Protein AF-A0A0Q4KWM9-F1 (afdb_monomer_lite)

Structure (mmCIF, N/CA/C/O backbone):
data_AF-A0A0Q4KWM9-F1
#
_entry.id   AF-A0A0Q4KWM9-F1
#
loop_
_atom_site.group_PDB
_atom_site.id
_atom_site.type_symbol
_atom_site.label_atom_id
_atom_site.label_alt_id
_atom_site.label_comp_id
_atom_site.label_asym_id
_atom_site.label_entity_id
_atom_site.label_seq_id
_atom_site.pdbx_PDB_ins_code
_atom_site.Cartn_x
_atom_site.Cartn_y
_atom_site.Cartn_z
_atom_site.occupancy
_atom_site.B_iso_or_equiv
_atom_site.auth_seq_id
_atom_site.auth_comp_id
_atom_site.auth_asym_id
_atom_site.auth_atom_id
_atom_site.pdbx_PDB_model_num
ATOM 1 N N . MET A 1 1 ? -20.331 7.006 27.396 1.00 41.72 1 MET A N 1
ATOM 2 C CA . MET A 1 1 ? -19.796 5.624 27.372 1.00 41.72 1 MET A CA 1
ATOM 3 C C . MET A 1 1 ? -20.878 4.695 26.831 1.00 41.72 1 MET A C 1
ATOM 5 O O . MET A 1 1 ? -21.841 4.431 27.533 1.00 41.72 1 MET A O 1
ATOM 9 N N . ALA A 1 2 ? -20.818 4.315 25.554 1.00 54.69 2 ALA A N 1
ATOM 10 C CA . ALA A 1 2 ? -22.049 4.116 24.776 1.00 54.69 2 ALA A CA 1
ATOM 11 C C . ALA A 1 2 ? -22.728 2.726 24.831 1.00 54.69 2 ALA A C 1
ATOM 13 O O . ALA A 1 2 ? -23.833 2.607 24.318 1.00 54.69 2 ALA A O 1
ATOM 14 N N . ARG A 1 3 ? -22.152 1.676 25.443 1.00 67.44 3 ARG A N 1
ATOM 15 C CA . ARG A 1 3 ? -22.822 0.348 25.537 1.00 67.44 3 ARG A CA 1
ATOM 16 C C . ARG A 1 3 ? -22.619 -0.430 26.851 1.00 67.44 3 ARG A C 1
ATOM 18 O O . ARG A 1 3 ? -23.135 -1.536 26.976 1.00 67.44 3 ARG A O 1
ATOM 25 N N . GLY A 1 4 ? -21.870 0.103 27.822 1.00 79.50 4 GLY A N 1
ATOM 26 C CA . GLY A 1 4 ? -21.611 -0.578 29.106 1.00 79.50 4 GLY A CA 1
ATOM 27 C C . GLY A 1 4 ? -20.799 -1.879 29.000 1.00 79.50 4 GLY A C 1
ATOM 28 O O . GLY A 1 4 ? -20.902 -2.750 29.860 1.00 79.50 4 GLY A O 1
ATOM 29 N N . TRP A 1 5 ? -20.027 -2.062 27.927 1.00 84.00 5 TRP A N 1
ATOM 30 C CA . TRP A 1 5 ? -19.230 -3.273 27.726 1.00 84.00 5 TRP A CA 1
ATOM 31 C C . TRP A 1 5 ? -17.933 -3.232 28.529 1.00 84.00 5 TRP A C 1
ATOM 33 O O . TRP A 1 5 ? -17.265 -2.203 28.588 1.00 84.00 5 TRP A O 1
ATOM 43 N N . SER A 1 6 ? -17.546 -4.376 29.097 1.00 89.19 6 SER A N 1
ATOM 44 C CA . SER A 1 6 ? -16.191 -4.554 29.614 1.00 89.19 6 SER A CA 1
ATOM 45 C C . SER A 1 6 ? -15.198 -4.711 28.458 1.00 89.19 6 SER A C 1
ATOM 47 O O . SER A 1 6 ? -15.543 -5.241 27.399 1.00 89.19 6 SER A O 1
ATOM 49 N N . GLN A 1 7 ? -13.942 -4.314 28.678 1.00 88.31 7 GLN A N 1
ATOM 50 C CA . GLN A 1 7 ? -12.847 -4.507 27.712 1.00 88.31 7 GLN A CA 1
ATOM 51 C C . GLN A 1 7 ? -12.721 -5.973 27.275 1.00 88.31 7 GLN A C 1
ATOM 53 O O . GLN A 1 7 ? -12.497 -6.263 26.108 1.00 88.31 7 GLN A O 1
ATOM 58 N N . GLU A 1 8 ? -12.916 -6.898 28.217 1.00 89.56 8 GLU A N 1
ATOM 59 C CA . GLU A 1 8 ? -12.932 -8.346 27.992 1.00 89.56 8 GLU A CA 1
ATOM 60 C C . GL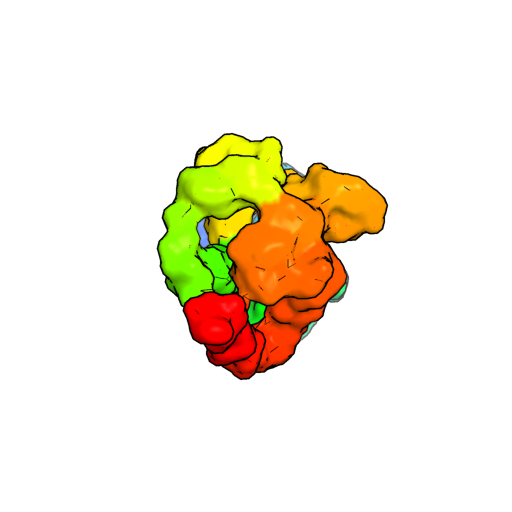U A 1 8 ? -14.024 -8.756 26.991 1.00 89.56 8 GLU A C 1
ATOM 62 O O . GLU A 1 8 ? -13.788 -9.530 26.063 1.00 89.56 8 GLU A O 1
ATOM 67 N N . ARG A 1 9 ? -15.231 -8.201 27.160 1.00 88.25 9 ARG A N 1
ATOM 68 C CA . ARG A 1 9 ? -16.369 -8.471 26.282 1.00 88.25 9 ARG A CA 1
ATOM 69 C C . ARG A 1 9 ? -16.141 -7.886 24.893 1.00 88.25 9 ARG A C 1
ATOM 71 O O . ARG A 1 9 ? -16.397 -8.582 23.917 1.00 88.25 9 ARG A O 1
ATOM 78 N N . LEU A 1 10 ? -15.634 -6.656 24.804 1.00 86.94 10 LEU A N 1
ATOM 79 C CA . LEU A 1 10 ? -15.310 -6.020 23.526 1.00 86.94 10 LEU A CA 1
ATOM 80 C C . LEU A 1 10 ? -14.221 -6.798 22.776 1.00 86.94 10 LEU A C 1
ATOM 82 O O . LEU A 1 10 ? -14.398 -7.100 21.602 1.00 86.94 10 LEU A O 1
ATOM 86 N N . ALA A 1 11 ? -13.149 -7.191 23.467 1.00 86.25 11 ALA A N 1
ATOM 87 C CA . ALA A 1 11 ? -12.026 -7.928 22.894 1.00 86.25 11 ALA A CA 1
ATOM 88 C C . ALA A 1 11 ? -12.461 -9.260 22.268 1.00 86.25 11 ALA A C 1
ATOM 90 O O . ALA A 1 11 ? -12.178 -9.514 21.098 1.00 86.25 11 ALA A O 1
ATOM 91 N N . ARG A 1 12 ? -13.244 -10.069 22.998 1.00 84.19 12 ARG A N 1
ATOM 92 C CA . ARG A 1 12 ? -13.827 -11.305 22.445 1.00 84.19 12 ARG A CA 1
ATOM 93 C C . ARG A 1 12 ? -14.751 -11.017 21.271 1.00 84.19 12 ARG A C 1
ATOM 95 O O . ARG A 1 12 ? -14.723 -11.738 20.278 1.00 84.19 12 ARG A O 1
ATOM 102 N N . TYR A 1 13 ? -15.557 -9.963 21.383 1.00 79.06 13 TYR A N 1
ATOM 103 C CA . TYR A 1 13 ? -16.531 -9.610 20.362 1.00 79.06 13 TYR A CA 1
ATOM 104 C C . TYR A 1 13 ? -15.888 -9.181 19.044 1.00 79.06 13 TYR A C 1
ATOM 106 O O . TYR A 1 13 ? -16.461 -9.475 18.006 1.00 79.06 13 TYR A O 1
ATOM 114 N N . VAL A 1 14 ? -14.700 -8.569 19.052 1.00 78.12 14 VAL A N 1
ATOM 115 C CA . VAL A 1 14 ? -13.935 -8.231 17.831 1.00 78.12 14 VAL A CA 1
ATOM 116 C C . VAL A 1 14 ? -12.741 -9.154 17.571 1.00 78.12 14 VAL A C 1
ATOM 118 O O . VAL A 1 14 ? -11.928 -8.869 16.702 1.00 78.12 14 VAL A O 1
ATOM 121 N N . GLN A 1 15 ? -12.656 -10.277 18.295 1.00 79.44 15 GLN A N 1
ATOM 122 C CA . GLN A 1 15 ? -11.617 -11.306 18.144 1.00 79.44 15 GLN A CA 1
ATOM 123 C C . GLN A 1 15 ? -10.175 -10.780 18.239 1.00 79.44 15 GLN A C 1
ATOM 125 O O . GLN A 1 15 ? -9.292 -11.196 17.492 1.00 79.44 15 GLN A O 1
ATOM 130 N N . VAL A 1 16 ? -9.914 -9.907 19.210 1.00 81.31 16 VAL A N 1
ATOM 131 C CA . VAL A 1 16 ? -8.554 -9.472 19.561 1.00 81.31 16 VAL A CA 1
ATOM 132 C C . VAL A 1 16 ? -8.251 -9.729 21.030 1.00 81.31 16 VAL A C 1
ATOM 134 O O . VAL A 1 16 ? -9.142 -10.000 21.832 1.00 81.31 16 VAL A O 1
ATOM 137 N N . ASP A 1 17 ? -6.976 -9.625 21.398 1.00 87.12 17 ASP A N 1
ATOM 138 C CA . ASP A 1 17 ? -6.556 -9.716 22.792 1.00 87.12 17 ASP A CA 1
ATOM 139 C C . ASP A 1 17 ? -7.052 -8.510 23.613 1.00 87.12 17 ASP A C 1
ATOM 141 O O . ASP A 1 17 ? -7.040 -7.364 23.148 1.00 87.12 17 ASP A O 1
ATOM 145 N N . ARG A 1 18 ? -7.445 -8.737 24.873 1.00 90.88 18 ARG A N 1
ATOM 146 C CA . ARG A 1 18 ? -7.898 -7.665 25.777 1.00 90.88 18 ARG A CA 1
ATOM 147 C C . ARG A 1 18 ? -6.852 -6.559 25.940 1.00 90.88 18 ARG A C 1
ATOM 149 O O . ARG A 1 18 ? -7.210 -5.388 26.065 1.00 90.88 18 ARG A O 1
ATOM 156 N N . ARG A 1 19 ? -5.563 -6.901 25.930 1.00 87.25 19 ARG A N 1
ATOM 157 C CA . ARG A 1 19 ? -4.460 -5.944 26.050 1.00 87.25 19 ARG A CA 1
ATOM 158 C C . ARG A 1 19 ? -4.387 -5.006 24.848 1.00 87.25 19 ARG A C 1
ATOM 160 O O . ARG A 1 19 ? -3.971 -3.863 25.019 1.00 87.25 19 ARG A O 1
ATOM 167 N N . THR A 1 20 ? -4.828 -5.450 23.670 1.00 80.44 20 THR A N 1
ATOM 168 C CA . THR A 1 20 ? -4.968 -4.599 22.480 1.00 80.44 20 THR A CA 1
ATOM 169 C C . THR A 1 20 ? -6.016 -3.516 22.718 1.00 80.44 20 THR A C 1
ATOM 171 O O . THR A 1 20 ? -5.706 -2.342 22.551 1.00 80.44 20 THR A O 1
ATOM 174 N N . ILE A 1 21 ? -7.208 -3.880 23.207 1.00 88.88 21 ILE A N 1
ATOM 175 C CA . ILE A 1 21 ? -8.267 -2.914 23.558 1.00 88.88 21 ILE A CA 1
ATOM 176 C C . ILE A 1 21 ? -7.787 -1.929 24.630 1.00 88.88 21 ILE A C 1
ATOM 178 O O . ILE A 1 21 ? -7.919 -0.721 24.463 1.00 88.88 21 ILE A O 1
ATOM 182 N N . LEU A 1 22 ? -7.154 -2.430 25.695 1.00 89.25 22 LEU A N 1
ATOM 183 C CA . LEU A 1 22 ? -6.644 -1.592 26.782 1.00 89.25 22 LEU A CA 1
ATOM 184 C C . LEU A 1 22 ? -5.609 -0.565 26.291 1.00 89.25 22 LEU A C 1
ATOM 186 O O . LEU A 1 22 ? -5.681 0.606 26.653 1.00 89.25 22 LEU A O 1
ATOM 190 N N . ARG A 1 23 ? -4.660 -0.979 25.444 1.00 83.88 23 ARG A N 1
ATOM 191 C CA . ARG A 1 23 ? -3.643 -0.071 24.894 1.00 83.88 23 ARG A CA 1
ATOM 192 C C . ARG A 1 23 ? -4.235 0.997 23.977 1.00 83.88 23 ARG A C 1
ATOM 194 O O . ARG A 1 23 ? -3.724 2.116 23.981 1.00 83.88 23 ARG A O 1
ATOM 201 N N . LEU A 1 24 ? -5.275 0.648 23.216 1.00 84.88 24 LEU A N 1
ATOM 202 C CA . LEU A 1 24 ? -6.004 1.571 22.342 1.00 84.88 24 LEU A CA 1
ATOM 203 C C . LEU A 1 24 ? -6.754 2.626 23.148 1.00 84.88 24 LEU A C 1
ATOM 205 O O . LEU A 1 24 ? -6.613 3.811 22.870 1.00 84.88 24 LEU A O 1
ATOM 209 N N . GLU A 1 25 ? -7.486 2.213 24.183 1.00 84.69 25 GLU A N 1
ATOM 210 C CA . GLU A 1 25 ? -8.199 3.137 25.076 1.00 84.69 25 GLU A CA 1
ATOM 211 C C . GLU A 1 25 ? -7.239 4.070 25.829 1.00 84.69 25 GLU A C 1
ATOM 213 O O . GLU A 1 25 ? -7.570 5.221 26.093 1.00 84.69 25 GLU A O 1
ATOM 218 N N . GLN A 1 26 ? -6.026 3.598 26.131 1.00 85.62 26 GLN A N 1
ATOM 219 C CA . GLN A 1 26 ? -4.956 4.397 26.738 1.00 85.62 26 GLN A CA 1
ATOM 220 C C . GLN A 1 26 ? -4.191 5.277 25.732 1.00 85.62 26 GLN A C 1
ATOM 222 O O . GLN A 1 26 ? -3.284 6.002 26.133 1.00 85.62 26 GLN A O 1
ATOM 227 N N . GLY A 1 27 ? -4.481 5.185 24.428 1.00 80.75 27 GLY A N 1
ATOM 228 C CA . GLY A 1 27 ? -3.776 5.924 23.371 1.00 80.75 27 GLY A CA 1
ATOM 229 C C . GLY A 1 27 ? -2.330 5.473 23.112 1.00 80.75 27 GLY A C 1
ATOM 230 O O . GLY A 1 27 ? -1.633 6.064 22.293 1.00 80.75 27 GLY A O 1
ATOM 231 N N . SER A 1 28 ? -1.871 4.410 23.776 1.00 77.94 28 SER A N 1
ATOM 232 C CA . SER A 1 28 ? -0.504 3.868 23.658 1.00 77.94 28 SER A CA 1
ATOM 233 C C . SER A 1 28 ? -0.280 3.014 22.404 1.00 77.94 28 SER A C 1
ATOM 235 O O . SER A 1 28 ? 0.834 2.565 22.137 1.00 77.94 28 SER A O 1
ATOM 237 N N . HIS A 1 29 ? -1.341 2.755 21.642 1.00 76.94 29 HIS A N 1
ATOM 238 C CA . HIS A 1 29 ? -1.307 1.975 20.415 1.00 76.94 29 HIS A CA 1
ATOM 239 C C . HIS A 1 29 ? -2.259 2.601 19.399 1.00 76.94 29 HIS A C 1
ATOM 241 O O . HIS A 1 29 ? -3.347 3.041 19.764 1.00 76.94 29 HIS A O 1
ATOM 247 N N . ARG A 1 30 ? -1.868 2.628 18.122 1.00 76.81 30 ARG A N 1
ATOM 248 C CA . ARG A 1 30 ? -2.767 3.024 17.030 1.00 76.81 30 ARG A CA 1
ATOM 249 C C . ARG A 1 30 ? -3.507 1.787 16.512 1.00 76.81 30 ARG A C 1
ATOM 251 O O . ARG A 1 30 ? -2.876 0.738 16.375 1.00 76.81 30 ARG A O 1
ATOM 258 N N . PRO A 1 31 ? -4.824 1.846 16.266 1.00 72.19 31 PRO A N 1
ATOM 259 C CA . PRO A 1 31 ? -5.548 0.699 15.732 1.00 72.19 31 PRO A CA 1
ATOM 260 C C . PRO A 1 31 ? -5.028 0.340 14.338 1.00 72.19 31 PRO A C 1
ATOM 262 O O . PRO A 1 31 ? -4.628 1.208 13.568 1.00 72.19 31 PRO A O 1
ATOM 265 N N . THR A 1 32 ? -5.006 -0.951 14.019 1.00 67.94 32 THR A N 1
ATOM 266 C CA . THR A 1 32 ? -4.756 -1.405 12.647 1.00 67.94 32 THR A CA 1
ATOM 267 C C . THR A 1 32 ? -6.040 -1.282 11.835 1.00 67.94 32 THR A C 1
ATOM 269 O O . THR A 1 32 ? -7.130 -1.326 12.406 1.00 67.94 32 THR A O 1
ATOM 272 N N . SER A 1 33 ? -5.925 -1.196 10.506 1.00 63.34 33 SER A N 1
ATOM 273 C CA . SER A 1 33 ? -7.108 -1.112 9.638 1.00 63.34 33 SER A CA 1
ATOM 274 C C . SER A 1 33 ? -8.070 -2.277 9.878 1.00 63.34 33 SER A C 1
ATOM 276 O O . SER A 1 33 ? -9.251 -2.077 10.135 1.00 63.34 33 SER A O 1
ATOM 278 N N . HIS A 1 34 ? -7.535 -3.501 9.945 1.00 62.75 34 HIS A N 1
ATOM 279 C CA . HIS A 1 34 ? -8.316 -4.706 10.232 1.00 62.75 34 HIS A CA 1
ATOM 280 C C . HIS A 1 34 ? -9.168 -4.594 11.508 1.00 62.75 34 HIS A C 1
ATOM 282 O O . HIS A 1 34 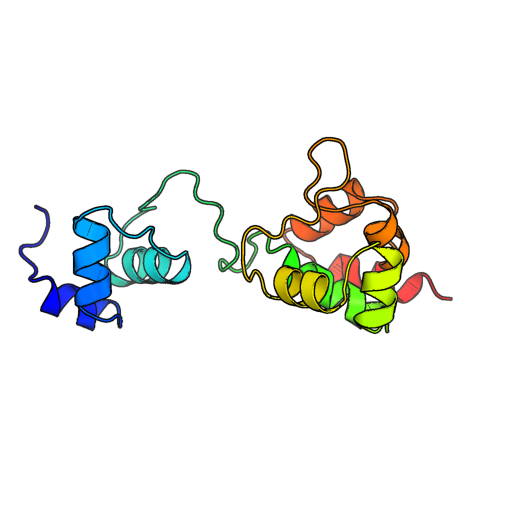? -10.319 -5.021 11.520 1.00 62.75 34 HIS A O 1
ATOM 288 N N . LEU A 1 35 ? -8.626 -3.996 12.573 1.00 70.88 35 LEU A N 1
ATOM 289 C CA . LEU A 1 35 ? -9.364 -3.815 13.819 1.00 70.88 35 LEU A CA 1
ATOM 290 C C . LEU A 1 35 ? -10.454 -2.743 13.700 1.00 70.88 35 LEU A C 1
ATOM 292 O O . LEU A 1 35 ? -11.527 -2.914 14.275 1.00 70.88 35 LEU A O 1
ATOM 296 N N . VAL A 1 36 ? -10.201 -1.658 12.964 1.00 75.50 36 VAL A N 1
ATOM 297 C CA . VAL A 1 36 ? -11.219 -0.629 12.698 1.00 75.50 36 VAL A CA 1
ATOM 298 C C . VAL A 1 36 ? -12.406 -1.243 11.951 1.00 75.50 36 VAL A C 1
ATOM 300 O O . VAL A 1 36 ? -13.530 -1.093 12.418 1.00 75.50 36 VAL A O 1
ATOM 303 N N . HIS A 1 37 ? -12.171 -2.039 10.902 1.00 64.75 37 HIS A N 1
ATOM 304 C CA . HIS A 1 37 ? -13.251 -2.732 10.174 1.00 64.75 37 HIS A CA 1
ATOM 305 C C . HIS A 1 37 ? -14.005 -3.724 11.039 1.00 64.75 37 HIS A C 1
ATOM 307 O O . HIS A 1 37 ? -15.232 -3.729 11.044 1.00 64.75 37 HIS A O 1
ATOM 313 N N . ALA A 1 38 ? -13.287 -4.526 11.829 1.00 65.69 38 ALA A N 1
ATOM 314 C CA . ALA A 1 38 ? -13.922 -5.465 12.746 1.00 65.69 38 ALA A CA 1
ATOM 315 C C . ALA A 1 38 ? -14.830 -4.751 13.764 1.00 65.69 38 ALA A C 1
ATOM 317 O O . ALA A 1 38 ? -15.862 -5.294 14.162 1.00 65.69 38 ALA A O 1
ATOM 318 N N . LEU A 1 39 ? -14.464 -3.537 14.189 1.00 75.56 39 LEU A N 1
ATOM 319 C CA . LEU A 1 39 ? -15.298 -2.704 15.050 1.00 75.56 39 LEU A CA 1
ATOM 320 C C . LEU A 1 39 ? -16.494 -2.120 14.290 1.00 75.56 39 LEU A C 1
ATOM 322 O O . LEU A 1 39 ? -17.608 -2.209 14.798 1.00 75.56 39 LEU A O 1
ATOM 326 N N . GLU A 1 40 ? -16.292 -1.552 13.102 1.00 75.31 40 GLU A N 1
ATOM 327 C CA . GLU A 1 40 ? -17.362 -0.968 12.280 1.00 75.31 40 GLU A CA 1
ATOM 328 C C . GLU A 1 40 ? -18.432 -1.999 11.916 1.00 75.31 40 GLU A C 1
ATOM 330 O O . GLU A 1 40 ? -19.611 -1.794 12.210 1.00 75.31 40 GLU A O 1
ATOM 335 N N . GLU A 1 41 ? -18.013 -3.144 11.376 1.00 65.69 41 GLU A N 1
ATOM 336 C CA . GLU A 1 41 ? -18.892 -4.234 10.960 1.00 65.69 41 GLU A CA 1
ATOM 337 C C . GLU A 1 41 ? -19.678 -4.792 12.148 1.00 65.69 41 GLU A C 1
ATOM 339 O O . GLU A 1 41 ? -20.910 -4.816 12.148 1.00 65.69 41 GLU A O 1
ATOM 344 N N . ARG A 1 42 ? -18.977 -5.220 13.203 1.00 75.50 42 ARG A N 1
ATOM 345 C CA . ARG A 1 42 ? -19.628 -5.953 14.294 1.00 75.50 42 ARG A CA 1
ATOM 346 C C . ARG A 1 42 ? -20.442 -5.043 15.199 1.00 75.50 42 ARG A C 1
ATOM 348 O O . ARG A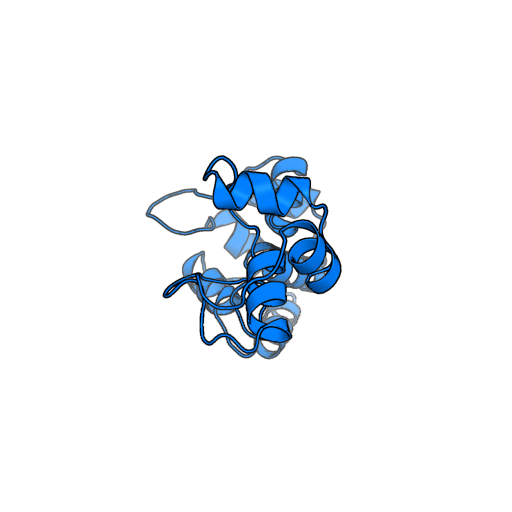 1 42 ? -21.420 -5.484 15.795 1.00 75.50 42 ARG A O 1
ATOM 355 N N . LEU A 1 43 ? -20.061 -3.775 15.341 1.00 77.69 43 LEU A N 1
ATOM 356 C CA . LEU A 1 43 ? -20.816 -2.831 16.165 1.00 77.69 43 LEU A CA 1
ATOM 357 C C . LEU A 1 43 ? -21.880 -2.065 15.373 1.00 77.69 43 LEU A C 1
ATOM 359 O O . LEU A 1 43 ? -22.647 -1.333 16.011 1.00 77.69 43 LEU A O 1
ATOM 363 N N . ALA A 1 44 ? -21.961 -2.285 14.055 1.00 72.31 44 ALA A N 1
ATOM 364 C CA . ALA A 1 44 ? -22.786 -1.532 13.115 1.00 72.31 44 ALA A CA 1
ATOM 365 C C . ALA A 1 44 ? -22.536 -0.019 13.238 1.00 72.31 44 ALA A C 1
ATOM 367 O O . ALA A 1 44 ? -23.467 0.779 13.364 1.00 72.31 44 ALA A O 1
ATOM 368 N N . LEU A 1 45 ? -21.259 0.366 13.289 1.00 72.81 45 LEU A N 1
ATOM 369 C CA . LEU A 1 45 ? -20.843 1.763 13.357 1.00 72.81 45 LEU A CA 1
ATOM 370 C C . LEU A 1 45 ? -20.590 2.286 11.949 1.00 72.81 45 LEU A C 1
ATOM 372 O O . LEU A 1 45 ? -19.987 1.611 11.119 1.00 72.81 45 LEU A O 1
ATOM 376 N N . VAL A 1 46 ? -21.028 3.515 11.700 1.00 62.12 46 VAL A N 1
ATOM 377 C CA . VAL A 1 46 ? -20.743 4.219 10.452 1.00 62.12 46 VAL A CA 1
ATOM 378 C C . VAL A 1 46 ? -19.430 4.969 10.643 1.00 62.12 46 VAL A C 1
ATOM 380 O O . VAL A 1 46 ? -19.398 5.940 11.392 1.00 62.12 46 VAL A O 1
ATOM 383 N N . GLN A 1 47 ? -18.373 4.494 9.980 1.00 65.31 47 GLN A N 1
ATOM 384 C CA . GLN A 1 47 ? -17.093 5.184 9.805 1.00 65.31 47 GLN A CA 1
ATOM 385 C C . GLN A 1 47 ? -16.483 5.735 11.109 1.00 65.31 47 GLN A C 1
ATOM 387 O O . GLN A 1 47 ? -16.572 6.922 11.424 1.00 65.31 47 GLN A O 1
ATOM 392 N N . LEU A 1 48 ? -15.814 4.861 11.861 1.00 71.50 48 LEU A N 1
ATOM 393 C CA . LEU A 1 48 ? -15.155 5.177 13.130 1.00 71.50 48 LEU A CA 1
ATOM 394 C C . LEU A 1 48 ? -14.060 6.234 12.981 1.00 71.50 48 LEU A C 1
ATOM 396 O O . LEU A 1 48 ? -13.830 7.007 13.912 1.00 71.50 48 LEU A O 1
ATOM 400 N N . VAL A 1 49 ? -13.387 6.270 11.829 1.00 67.25 49 VAL A N 1
ATOM 401 C CA . VAL A 1 49 ? -12.374 7.286 11.543 1.00 67.25 49 VAL A CA 1
ATOM 402 C C . VAL A 1 49 ? -12.628 7.935 10.18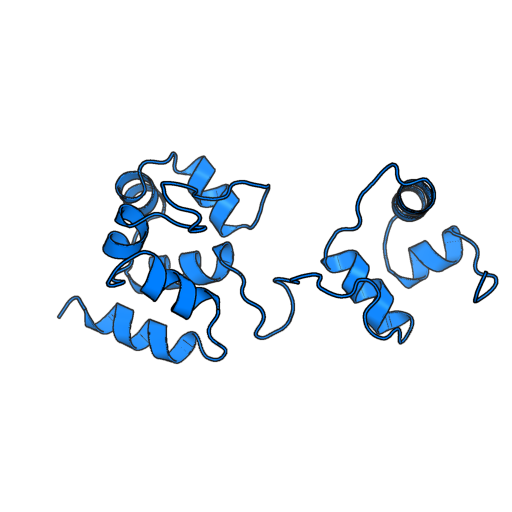1 1.00 67.25 49 VAL A C 1
ATOM 404 O O . VAL A 1 49 ? -12.247 7.385 9.142 1.00 67.25 49 VAL A O 1
ATOM 407 N N . PRO A 1 50 ? -13.262 9.121 10.163 1.00 56.50 50 PRO A N 1
ATOM 408 C CA . PRO A 1 50 ? -13.464 9.890 8.943 1.00 56.50 50 PRO A CA 1
ATOM 409 C C . PRO A 1 50 ? -12.128 10.180 8.244 1.00 56.50 50 PRO A C 1
ATOM 411 O O . PRO A 1 50 ? -11.196 10.694 8.859 1.00 56.50 50 PRO A O 1
ATOM 414 N N . GLY A 1 51 ? -12.029 9.837 6.957 1.00 54.91 51 GLY A N 1
ATOM 415 C CA . GLY A 1 51 ? -10.823 10.059 6.148 1.00 54.91 51 GLY A CA 1
ATOM 416 C C . GLY A 1 51 ? -9.742 8.971 6.241 1.00 54.91 51 GLY A C 1
ATOM 417 O O . GLY A 1 51 ? -8.699 9.114 5.602 1.00 54.91 51 GLY A O 1
ATOM 418 N N . TRP A 1 52 ? -9.970 7.875 6.976 1.00 55.53 52 TRP A N 1
ATOM 419 C CA . TRP A 1 52 ? -9.061 6.722 6.964 1.00 55.53 52 TRP A CA 1
ATOM 420 C C . TRP A 1 52 ? -9.102 6.027 5.594 1.00 55.53 52 TRP A C 1
ATOM 422 O O . TRP A 1 52 ? -10.131 5.489 5.186 1.00 55.53 52 TRP A O 1
ATOM 432 N N . ARG A 1 53 ? -7.974 6.027 4.871 1.00 49.75 53 ARG A N 1
ATOM 433 C CA . ARG A 1 53 ? -7.794 5.241 3.640 1.00 49.75 53 ARG A CA 1
ATOM 434 C C . ARG A 1 53 ? -7.497 3.797 4.030 1.00 49.75 53 ARG A C 1
ATOM 436 O O . ARG A 1 53 ? -6.381 3.481 4.426 1.00 49.75 53 ARG A O 1
ATOM 443 N N . ASP A 1 54 ? -8.509 2.942 4.004 1.00 42.81 54 ASP A N 1
ATOM 444 C CA . ASP A 1 54 ? -8.335 1.518 4.271 1.00 42.81 54 ASP A CA 1
ATOM 445 C C . ASP A 1 54 ? -7.929 0.765 2.997 1.00 42.81 54 ASP A C 1
ATOM 447 O O . ASP A 1 54 ? -8.729 0.772 2.076 1.00 42.81 54 ASP A O 1
ATOM 451 N N . PRO A 1 55 ? -6.781 0.070 2.930 1.00 46.06 55 PRO A N 1
ATOM 452 C CA . PRO A 1 55 ? -6.426 -0.781 1.790 1.00 46.06 55 PRO A CA 1
ATOM 453 C C . PRO A 1 55 ? -7.229 -2.099 1.697 1.00 46.06 55 PRO A C 1
ATOM 455 O O . PRO A 1 55 ? -7.133 -2.785 0.681 1.00 46.06 55 PRO A O 1
ATOM 458 N N . ALA A 1 56 ? -8.002 -2.480 2.725 1.00 38.69 56 ALA A N 1
ATOM 459 C CA . ALA A 1 56 ? -8.695 -3.771 2.816 1.00 38.69 56 ALA A CA 1
ATOM 460 C C . ALA A 1 56 ? -10.144 -3.790 2.280 1.00 38.69 56 ALA A C 1
ATOM 462 O O . ALA A 1 56 ? -10.692 -4.877 2.077 1.00 38.69 56 ALA A O 1
ATOM 463 N N . LEU A 1 57 ? -10.765 -2.641 1.994 1.00 41.88 57 LEU A N 1
ATOM 464 C CA . LEU A 1 57 ? -12.040 -2.589 1.275 1.00 41.88 57 LEU A CA 1
ATOM 465 C C . LEU A 1 57 ? -11.874 -3.194 -0.135 1.00 41.88 57 LEU A C 1
ATOM 467 O O . LEU A 1 57 ? -10.944 -2.826 -0.860 1.00 41.88 57 LEU A O 1
ATOM 471 N N . PRO A 1 58 ? -12.788 -4.067 -0.599 1.00 37.34 58 PRO A N 1
ATOM 472 C CA . PRO A 1 58 ? -12.866 -4.437 -2.007 1.00 37.34 58 PRO A CA 1
ATOM 473 C C . PRO A 1 58 ? -13.050 -3.169 -2.852 1.00 37.34 58 PRO A C 1
ATOM 475 O O . PRO A 1 58 ? -14.105 -2.542 -2.827 1.00 37.34 58 PRO A O 1
ATOM 478 N N . GLY A 1 59 ? -12.002 -2.767 -3.572 1.00 42.34 59 GLY A N 1
ATOM 479 C CA . GLY A 1 59 ? -11.988 -1.535 -4.366 1.00 42.34 59 GLY A CA 1
ATOM 480 C C . GLY A 1 59 ? -11.225 -0.369 -3.740 1.00 42.34 59 GLY A C 1
ATOM 481 O O . GLY A 1 59 ? -11.008 0.625 -4.429 1.00 42.34 59 GLY A O 1
ATOM 482 N N . ALA A 1 60 ? -10.732 -0.488 -2.505 1.00 45.66 60 ALA A N 1
ATOM 483 C CA . ALA A 1 60 ? -9.798 0.499 -2.000 1.00 45.66 60 ALA A CA 1
ATOM 484 C C . ALA A 1 60 ? -8.427 0.409 -2.687 1.00 45.66 60 ALA A C 1
ATOM 486 O O . ALA A 1 60 ? -8.009 -0.665 -3.151 1.00 45.66 60 ALA A O 1
ATOM 487 N N . PRO A 1 61 ? -7.704 1.535 -2.772 1.00 54.56 61 PRO A N 1
ATOM 488 C CA . PRO A 1 61 ? -6.356 1.540 -3.301 1.00 54.56 61 PRO A CA 1
ATOM 489 C C . PRO A 1 61 ? -5.380 0.855 -2.342 1.00 54.56 61 PRO A C 1
ATOM 491 O O . PRO A 1 61 ? -5.033 1.408 -1.302 1.00 54.56 61 PRO A O 1
ATOM 494 N N . SER A 1 62 ? -4.910 -0.337 -2.704 1.00 68.06 62 SER A N 1
ATOM 495 C CA . SER A 1 62 ? -3.809 -1.022 -2.019 1.00 68.06 62 SER A CA 1
ATOM 496 C C . SER A 1 62 ? -2.600 -1.030 -2.955 1.00 68.06 62 SER A C 1
ATOM 498 O O . SER A 1 62 ? -2.573 -1.791 -3.927 1.00 68.06 62 SER A O 1
ATOM 500 N N . PHE A 1 63 ? -1.615 -0.166 -2.717 1.00 76.50 63 PHE A N 1
ATOM 501 C CA . PHE A 1 63 ? -0.459 -0.024 -3.609 1.00 76.50 63 PHE A CA 1
ATOM 502 C C . PHE A 1 63 ? 0.366 -1.313 -3.660 1.00 76.50 63 PHE A C 1
ATOM 504 O O . PHE A 1 63 ? 0.562 -1.886 -4.731 1.00 76.50 63 PHE A O 1
ATOM 511 N N . GLY A 1 64 ? 0.781 -1.833 -2.503 1.00 81.88 64 GLY A N 1
ATOM 512 C CA . GLY A 1 64 ? 1.651 -3.007 -2.424 1.00 81.88 64 GLY A CA 1
ATOM 513 C C . GLY A 1 64 ? 1.089 -4.242 -3.148 1.00 81.88 64 GLY A C 1
ATOM 514 O O . GLY A 1 64 ? 1.724 -4.746 -4.082 1.00 81.88 64 GLY A O 1
ATOM 515 N N . PRO A 1 65 ? -0.119 -4.718 -2.792 1.00 80.06 65 PRO A N 1
ATOM 516 C CA . PRO A 1 65 ? -0.708 -5.906 -3.401 1.00 80.06 65 PRO A CA 1
ATOM 517 C C . PRO A 1 65 ? -1.010 -5.732 -4.894 1.00 80.06 65 PRO A C 1
ATOM 519 O O . PRO A 1 65 ? -0.806 -6.666 -5.673 1.00 80.06 65 PRO A O 1
ATOM 522 N N . ARG A 1 66 ? -1.452 -4.542 -5.327 1.00 82.00 66 ARG A N 1
ATOM 523 C CA . ARG A 1 66 ? -1.738 -4.275 -6.747 1.00 82.00 66 ARG A CA 1
ATOM 524 C C . ARG A 1 66 ? -0.464 -4.250 -7.580 1.00 82.00 66 ARG A C 1
ATOM 526 O O . ARG A 1 66 ? -0.447 -4.822 -8.671 1.00 82.00 66 ARG A O 1
ATOM 533 N N . LEU A 1 67 ? 0.607 -3.651 -7.071 1.00 85.19 67 LEU A N 1
ATOM 534 C CA . LEU A 1 67 ? 1.896 -3.600 -7.762 1.00 85.19 67 LEU A CA 1
ATOM 535 C C . LEU A 1 67 ? 2.555 -4.977 -7.830 1.00 85.19 67 LEU A C 1
ATOM 537 O O . LEU A 1 67 ? 3.118 -5.335 -8.863 1.00 85.19 67 LEU A O 1
ATOM 541 N N . ARG A 1 68 ? 2.360 -5.816 -6.807 1.00 85.38 68 ARG A N 1
ATOM 542 C CA . ARG A 1 68 ? 2.726 -7.234 -6.879 1.00 85.38 68 ARG A CA 1
ATOM 543 C C . ARG A 1 68 ? 1.995 -7.965 -8.007 1.00 85.38 68 ARG A C 1
ATOM 545 O O . ARG A 1 68 ? 2.614 -8.757 -8.715 1.00 85.38 68 ARG A O 1
ATOM 552 N N . LEU A 1 69 ? 0.693 -7.725 -8.188 1.00 80.00 69 LEU A N 1
ATOM 553 C CA . LEU A 1 69 ? -0.071 -8.324 -9.290 1.00 80.00 69 LEU A CA 1
ATOM 554 C C . LEU A 1 69 ? 0.435 -7.854 -10.657 1.00 80.00 69 LEU A C 1
ATOM 556 O O . LEU A 1 69 ? 0.616 -8.687 -11.541 1.00 80.00 69 LEU A O 1
ATOM 560 N N . ALA A 1 70 ? 0.715 -6.557 -10.812 1.00 84.75 70 ALA A N 1
ATOM 561 C CA . ALA A 1 70 ? 1.302 -6.006 -12.034 1.00 84.75 70 ALA A CA 1
ATOM 562 C C . ALA A 1 70 ? 2.667 -6.649 -12.337 1.00 84.75 70 ALA A C 1
ATOM 564 O O . ALA A 1 70 ? 2.893 -7.132 -13.446 1.00 84.75 70 ALA A O 1
ATOM 565 N N . ARG A 1 71 ? 3.538 -6.779 -11.328 1.00 89.50 71 ARG A N 1
ATOM 566 C CA . ARG A 1 71 ? 4.838 -7.454 -11.454 1.00 89.50 71 ARG A CA 1
ATOM 567 C C . ARG A 1 71 ? 4.709 -8.898 -11.925 1.00 89.50 71 ARG A C 1
ATOM 569 O O . ARG A 1 71 ? 5.426 -9.320 -12.829 1.00 89.50 71 ARG A O 1
ATOM 576 N N . LEU A 1 72 ? 3.798 -9.658 -11.320 1.00 83.56 72 LEU A N 1
ATOM 577 C CA . LEU A 1 72 ? 3.551 -11.046 -11.706 1.00 83.56 72 LEU A CA 1
ATOM 578 C C . LEU A 1 72 ? 2.952 -11.148 -13.115 1.00 83.56 72 LEU A C 1
ATOM 580 O O . LEU A 1 72 ? 3.330 -12.045 -13.862 1.00 83.56 72 LEU A O 1
ATOM 584 N N . ALA A 1 73 ? 2.075 -10.220 -13.506 1.00 80.19 73 ALA A N 1
ATOM 585 C CA . ALA A 1 73 ? 1.527 -10.154 -14.860 1.00 80.19 73 ALA A CA 1
ATOM 586 C C . ALA A 1 73 ? 2.601 -9.848 -15.920 1.00 80.19 73 ALA A C 1
ATOM 588 O O . ALA A 1 73 ? 2.492 -10.337 -17.041 1.00 80.19 73 ALA A O 1
ATOM 589 N N . ARG A 1 74 ? 3.657 -9.112 -15.549 1.00 82.12 74 ARG A N 1
ATOM 590 C CA . ARG A 1 74 ? 4.857 -8.868 -16.369 1.00 82.12 74 ARG A CA 1
ATOM 591 C C . ARG A 1 74 ? 5.883 -10.009 -16.326 1.00 82.12 74 ARG A C 1
ATOM 593 O O . ARG A 1 74 ? 6.944 -9.891 -16.922 1.00 82.12 74 ARG A O 1
ATOM 600 N N . GLY A 1 75 ? 5.621 -11.090 -15.587 1.00 83.75 75 GLY A N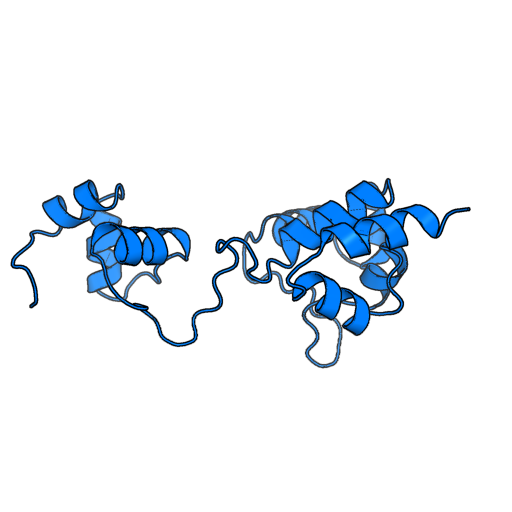 1
ATOM 601 C CA . GLY A 1 75 ? 6.574 -12.194 -15.428 1.00 83.75 75 GLY A CA 1
ATOM 602 C C . GLY A 1 75 ? 7.857 -11.817 -14.675 1.00 83.75 75 GLY A C 1
ATOM 603 O O . GLY A 1 75 ? 8.839 -12.555 -14.721 1.00 83.75 75 GLY A O 1
ATOM 604 N N . LEU A 1 76 ? 7.871 -10.683 -13.967 1.00 86.38 76 LEU A N 1
ATOM 605 C CA . LEU A 1 76 ? 9.067 -10.178 -13.305 1.00 86.38 76 LEU A CA 1
ATOM 606 C C . LEU A 1 76 ? 9.292 -10.832 -11.940 1.00 86.38 76 LEU A C 1
ATOM 608 O O . LEU A 1 76 ? 8.399 -10.935 -11.086 1.00 86.38 76 LEU A O 1
ATOM 612 N N . THR A 1 77 ? 10.545 -11.206 -11.686 1.00 91.19 77 THR A N 1
ATOM 613 C CA . THR A 1 77 ? 10.971 -11.622 -10.349 1.00 91.19 77 THR A CA 1
ATOM 614 C C . THR A 1 77 ? 11.026 -10.415 -9.414 1.00 91.19 77 THR A C 1
ATOM 616 O O . THR A 1 77 ? 11.223 -9.276 -9.839 1.00 91.19 77 THR A O 1
ATOM 619 N N . GLN A 1 78 ? 10.878 -10.658 -8.111 1.00 88.44 78 GLN A N 1
ATOM 620 C CA . GLN A 1 78 ? 11.009 -9.598 -7.109 1.00 88.44 78 GLN A CA 1
ATOM 621 C C . GLN A 1 78 ? 12.405 -8.955 -7.141 1.00 88.44 78 GLN A C 1
ATOM 623 O O . GLN A 1 78 ? 12.525 -7.754 -6.946 1.00 88.44 78 GLN A O 1
ATOM 628 N N . VAL A 1 79 ? 13.453 -9.733 -7.430 1.00 91.44 79 VAL A N 1
ATOM 629 C CA . VAL A 1 79 ? 14.831 -9.226 -7.516 1.00 91.44 79 VAL A CA 1
ATOM 630 C C . VAL A 1 79 ? 15.001 -8.277 -8.703 1.00 91.44 79 VAL A C 1
ATOM 632 O O . VAL A 1 79 ? 15.526 -7.182 -8.524 1.00 91.44 79 VAL A O 1
ATOM 635 N N . ALA A 1 80 ? 14.518 -8.659 -9.889 1.00 88.75 80 ALA A N 1
ATOM 636 C CA . ALA A 1 80 ? 14.600 -7.817 -11.084 1.00 88.75 80 ALA A CA 1
ATOM 637 C C . ALA A 1 80 ? 13.817 -6.506 -10.913 1.00 88.75 80 ALA A C 1
ATOM 639 O O . ALA A 1 80 ? 14.321 -5.430 -11.228 1.00 88.75 80 ALA A O 1
ATOM 640 N N . ALA A 1 81 ? 12.614 -6.589 -10.340 1.00 88.38 81 ALA A N 1
ATOM 641 C CA . ALA A 1 81 ? 11.802 -5.417 -10.042 1.00 88.38 81 ALA A CA 1
ATOM 642 C C . ALA A 1 81 ? 12.450 -4.499 -8.992 1.00 88.38 81 ALA A C 1
ATOM 644 O O . ALA A 1 81 ? 12.450 -3.284 -9.163 1.00 88.38 81 ALA A O 1
ATOM 645 N N . ALA A 1 82 ? 13.041 -5.063 -7.935 1.00 88.81 82 ALA A N 1
ATOM 646 C CA . ALA A 1 82 ? 13.720 -4.284 -6.900 1.00 88.81 82 ALA A CA 1
ATOM 647 C C . ALA A 1 82 ? 14.941 -3.540 -7.455 1.00 88.81 82 ALA A C 1
ATOM 649 O O . ALA A 1 82 ? 15.130 -2.366 -7.150 1.00 88.81 82 ALA A O 1
ATOM 650 N N . HIS A 1 83 ? 15.716 -4.201 -8.321 1.00 89.44 83 HIS A N 1
ATOM 651 C CA . HIS A 1 83 ? 16.841 -3.585 -9.016 1.00 89.44 83 HIS A CA 1
ATOM 652 C C . HIS A 1 83 ? 16.395 -2.397 -9.879 1.00 89.44 83 HIS A C 1
ATOM 654 O O . HIS A 1 83 ? 16.976 -1.322 -9.778 1.00 89.44 83 HIS A O 1
ATOM 660 N N . ALA A 1 84 ? 15.340 -2.561 -10.684 1.00 86.94 84 ALA A N 1
ATOM 661 C CA . ALA A 1 84 ? 14.809 -1.473 -11.509 1.00 86.94 84 ALA A CA 1
ATOM 662 C C . ALA A 1 84 ? 14.249 -0.309 -10.675 1.00 86.94 84 ALA A C 1
ATOM 664 O O . ALA A 1 84 ? 14.353 0.850 -11.061 1.00 86.94 84 ALA A O 1
ATOM 665 N N . ALA A 1 85 ? 13.706 -0.624 -9.502 1.00 83.94 85 ALA A N 1
ATOM 666 C CA . ALA A 1 85 ? 13.191 0.352 -8.557 1.00 83.94 85 ALA A CA 1
ATOM 667 C C . ALA A 1 85 ? 14.275 0.990 -7.664 1.00 83.94 85 ALA A C 1
ATOM 669 O O . ALA A 1 85 ? 13.939 1.821 -6.820 1.00 83.94 85 ALA A O 1
ATOM 670 N N . GLY A 1 86 ? 15.549 0.596 -7.801 1.00 85.75 86 GLY A N 1
ATOM 671 C CA . GLY A 1 86 ? 16.663 1.134 -7.014 1.00 85.75 86 GLY A CA 1
ATOM 672 C C . GLY A 1 86 ? 16.635 0.769 -5.523 1.00 85.75 86 GLY A C 1
ATOM 673 O O . GLY A 1 86 ? 17.224 1.476 -4.710 1.00 85.75 86 GLY A O 1
ATOM 674 N N . VAL A 1 87 ? 15.951 -0.315 -5.136 1.00 84.12 87 VAL A N 1
ATOM 675 C CA . VAL A 1 87 ? 15.804 -0.741 -3.731 1.00 84.12 87 VAL A CA 1
ATOM 676 C C . VAL A 1 87 ? 16.248 -2.184 -3.508 1.00 84.12 87 VAL A C 1
ATOM 678 O O . VAL A 1 87 ? 16.427 -2.969 -4.436 1.00 84.12 87 VAL A O 1
ATOM 681 N N . SER A 1 88 ? 16.395 -2.576 -2.240 1.00 88.25 88 SER A N 1
ATOM 682 C CA . SER A 1 88 ? 16.658 -3.977 -1.905 1.00 88.25 88 SER A CA 1
ATOM 683 C C . SER A 1 88 ? 15.421 -4.865 -2.156 1.00 88.25 88 SER A C 1
ATOM 685 O O . SER A 1 88 ? 14.289 -4.411 -1.946 1.00 88.25 88 SER A O 1
ATOM 687 N N . PRO A 1 89 ? 15.588 -6.160 -2.498 1.00 88.94 89 PRO A N 1
ATOM 688 C CA . PRO A 1 89 ? 14.465 -7.097 -2.608 1.00 88.94 89 PRO A CA 1
ATOM 689 C C . PRO A 1 89 ? 13.635 -7.206 -1.322 1.00 88.94 89 PRO A C 1
ATOM 691 O O . PRO A 1 89 ? 12.418 -7.368 -1.379 1.00 88.94 89 PRO A O 1
ATOM 694 N N . ALA A 1 90 ? 14.271 -7.070 -0.153 1.00 85.62 90 ALA A N 1
ATOM 695 C CA . ALA A 1 90 ? 13.587 -7.074 1.137 1.00 85.62 90 ALA A CA 1
ATOM 696 C C . ALA A 1 90 ? 12.704 -5.830 1.328 1.00 85.62 90 ALA A C 1
ATOM 698 O O . ALA A 1 90 ? 11.590 -5.947 1.841 1.00 85.62 90 ALA A O 1
ATOM 699 N N . THR A 1 91 ? 13.175 -4.661 0.884 1.00 83.75 91 THR A N 1
ATOM 700 C CA . THR A 1 91 ? 12.405 -3.408 0.870 1.00 83.75 91 THR A CA 1
ATOM 701 C C . THR A 1 91 ? 11.176 -3.556 -0.019 1.00 83.75 91 THR A C 1
ATOM 703 O O . THR A 1 91 ? 10.062 -3.317 0.444 1.00 83.75 91 THR A O 1
ATOM 706 N N . LEU A 1 92 ? 11.357 -4.046 -1.252 1.00 86.38 92 LEU A N 1
ATOM 707 C CA . LEU A 1 92 ? 10.243 -4.278 -2.171 1.00 86.38 92 LEU A CA 1
ATOM 708 C C . LEU A 1 92 ? 9.248 -5.303 -1.605 1.00 86.38 92 LEU A C 1
ATOM 710 O O . LEU A 1 92 ? 8.043 -5.090 -1.656 1.00 86.38 92 LEU A O 1
ATOM 714 N N . SER A 1 93 ? 9.734 -6.389 -1.001 1.00 84.38 93 SER A N 1
ATOM 715 C CA . SER A 1 93 ? 8.887 -7.414 -0.378 1.00 84.38 93 SER A CA 1
ATOM 716 C C . SER A 1 93 ? 8.036 -6.874 0.770 1.00 84.38 93 SER A C 1
ATOM 718 O O . SER A 1 93 ? 6.867 -7.235 0.903 1.00 84.38 93 SER A O 1
ATOM 720 N N . ARG A 1 94 ? 8.602 -5.991 1.601 1.00 80.94 94 ARG A N 1
ATOM 721 C CA . ARG A 1 94 ? 7.862 -5.316 2.675 1.00 80.94 94 ARG A CA 1
ATOM 722 C C . ARG A 1 94 ? 6.805 -4.375 2.113 1.00 80.94 94 ARG A C 1
ATOM 724 O O . ARG A 1 94 ? 5.662 -4.448 2.555 1.00 80.94 94 ARG A O 1
ATOM 731 N N . PHE A 1 95 ? 7.162 -3.581 1.107 1.00 81.75 95 PHE A N 1
ATOM 732 C CA . PHE A 1 95 ? 6.237 -2.684 0.419 1.00 81.75 95 PHE A CA 1
ATOM 733 C C . PHE A 1 95 ? 5.065 -3.438 -0.228 1.00 81.75 95 PHE A C 1
ATOM 735 O O . PHE A 1 95 ? 3.909 -3.132 0.049 1.00 81.75 95 PHE A O 1
ATOM 742 N N . GLU A 1 96 ? 5.335 -4.500 -0.995 1.00 83.38 96 GLU A N 1
ATOM 743 C CA . GLU A 1 96 ? 4.306 -5.339 -1.636 1.00 83.38 96 GLU A CA 1
ATOM 744 C C . GLU A 1 96 ? 3.347 -6.015 -0.645 1.00 83.38 96 GLU A C 1
ATOM 746 O O . GLU A 1 96 ? 2.252 -6.435 -1.018 1.00 83.38 96 GLU A O 1
ATOM 751 N N . ARG A 1 97 ? 3.774 -6.161 0.611 1.00 77.81 97 ARG A N 1
ATOM 752 C CA . ARG A 1 97 ? 2.996 -6.755 1.702 1.00 77.81 97 ARG A CA 1
ATOM 753 C C . ARG A 1 97 ? 2.367 -5.720 2.635 1.00 77.81 97 ARG A C 1
ATOM 755 O O . ARG A 1 97 ? 1.790 -6.127 3.639 1.00 77.81 97 ARG A O 1
ATOM 762 N N . GLU A 1 98 ? 2.533 -4.431 2.348 1.00 74.88 98 GLU A N 1
ATOM 763 C CA . GLU A 1 98 ? 2.089 -3.322 3.207 1.00 74.88 98 GLU A CA 1
ATOM 764 C C . GLU A 1 98 ? 2.651 -3.418 4.637 1.00 74.88 98 GLU A C 1
ATOM 766 O O . GLU A 1 98 ? 2.019 -3.043 5.623 1.00 74.88 98 GLU A O 1
ATOM 771 N N . LEU A 1 99 ? 3.867 -3.956 4.766 1.00 62.59 99 LEU A N 1
ATOM 772 C CA . LEU A 1 99 ? 4.556 -4.086 6.041 1.00 62.59 99 LEU A CA 1
ATOM 773 C C . LEU A 1 99 ? 5.472 -2.881 6.275 1.00 62.59 99 LEU A C 1
ATOM 775 O O . LEU A 1 99 ? 6.649 -2.899 5.912 1.00 62.59 99 LEU A O 1
ATOM 779 N N . GLY A 1 100 ? 4.915 -1.868 6.943 1.00 55.56 100 GLY A N 1
ATOM 780 C CA . GLY A 1 100 ? 5.601 -0.661 7.418 1.00 55.56 100 GLY A CA 1
ATOM 781 C C . GLY A 1 100 ? 5.396 0.566 6.526 1.00 55.56 100 GLY A C 1
ATOM 782 O O . GLY A 1 100 ? 4.942 0.434 5.392 1.00 55.56 100 GLY A O 1
ATOM 783 N N . ASP A 1 101 ? 5.800 1.742 7.022 1.00 50.50 101 ASP A N 1
ATOM 784 C CA . ASP A 1 101 ? 5.838 3.030 6.296 1.00 50.50 101 ASP A CA 1
ATOM 785 C C . ASP A 1 101 ? 6.941 3.048 5.220 1.00 50.50 101 ASP A C 1
ATOM 787 O O . ASP A 1 101 ? 7.694 4.006 5.060 1.00 50.50 101 ASP A O 1
ATOM 791 N N . THR A 1 102 ? 7.090 1.947 4.485 1.00 52.16 102 THR A N 1
ATOM 792 C CA . THR A 1 102 ? 8.064 1.832 3.403 1.00 52.16 102 THR A CA 1
ATOM 793 C C . THR A 1 102 ? 7.445 2.443 2.162 1.00 52.16 102 THR A C 1
ATOM 795 O O . THR A 1 102 ? 7.178 1.749 1.190 1.00 52.16 102 THR A O 1
ATOM 798 N N . ALA A 1 103 ? 7.128 3.730 2.199 1.00 52.34 103 ALA A N 1
ATOM 799 C CA . ALA A 1 103 ? 6.770 4.407 0.974 1.00 52.34 103 ALA A CA 1
ATOM 800 C C . ALA A 1 103 ? 7.987 4.294 0.032 1.00 52.34 103 ALA A C 1
ATOM 802 O O . ALA A 1 103 ? 9.122 4.562 0.437 1.00 52.34 103 ALA A O 1
ATOM 803 N N . MET A 1 104 ? 7.776 3.820 -1.199 1.00 59.09 104 MET A N 1
ATOM 804 C CA . MET A 1 104 ? 8.799 3.837 -2.246 1.00 59.09 104 MET A CA 1
ATOM 805 C C . MET A 1 104 ? 8.935 5.274 -2.764 1.00 59.09 104 MET A C 1
ATOM 807 O O . MET A 1 104 ? 8.720 5.544 -3.939 1.00 59.09 104 MET A O 1
ATOM 811 N N . ILE A 1 105 ? 9.227 6.206 -1.853 1.00 47.91 105 ILE A N 1
ATOM 812 C CA . ILE A 1 105 ? 9.336 7.634 -2.137 1.00 47.91 105 ILE A CA 1
ATOM 813 C C . ILE A 1 105 ? 10.654 7.827 -2.860 1.00 47.91 105 ILE A C 1
ATOM 815 O O . ILE A 1 105 ? 11.718 7.746 -2.244 1.00 47.91 105 ILE A O 1
ATOM 819 N N . VAL A 1 106 ? 10.585 8.093 -4.157 1.00 52.72 106 VAL A N 1
ATOM 820 C CA . VAL A 1 106 ? 11.664 8.799 -4.836 1.00 52.72 106 VAL A CA 1
ATOM 821 C C . VAL A 1 106 ? 11.009 9.881 -5.686 1.00 52.72 106 VAL A C 1
ATOM 823 O O . VAL A 1 106 ? 10.312 9.568 -6.643 1.00 52.72 106 VAL A O 1
ATOM 826 N N . ASP A 1 107 ? 11.252 11.117 -5.247 1.00 43.41 107 ASP A N 1
ATOM 827 C CA . ASP A 1 107 ? 10.863 12.428 -5.779 1.00 43.41 107 ASP A CA 1
ATOM 828 C C . ASP A 1 107 ? 9.377 12.848 -5.821 1.00 43.41 107 ASP A C 1
ATOM 830 O O . ASP A 1 107 ? 8.460 12.093 -6.122 1.00 43.41 107 ASP A O 1
ATOM 834 N N . ASP A 1 108 ? 9.178 14.122 -5.463 1.00 47.47 108 ASP A N 1
ATOM 835 C CA . ASP A 1 108 ? 7.989 14.962 -5.689 1.00 47.47 108 ASP A CA 1
ATOM 836 C C . ASP A 1 108 ? 6.617 14.429 -5.220 1.00 47.47 108 ASP A C 1
ATOM 838 O O . ASP A 1 108 ? 5.579 14.654 -5.836 1.00 47.47 108 ASP A O 1
ATOM 842 N N . GLY A 1 109 ? 6.579 13.726 -4.083 1.00 51.03 109 GLY A N 1
ATOM 843 C CA . GLY A 1 109 ? 5.320 13.392 -3.401 1.00 51.03 109 GLY A CA 1
ATOM 844 C C . GLY A 1 109 ? 4.546 12.195 -3.967 1.00 51.03 109 GLY A C 1
ATOM 845 O O . GLY A 1 109 ? 3.477 11.884 -3.437 1.00 51.03 109 GLY A O 1
ATOM 846 N N . SER A 1 110 ? 5.087 11.487 -4.964 1.00 56.00 110 SER A N 1
ATOM 847 C CA . SER A 1 110 ? 4.533 10.204 -5.411 1.00 56.00 110 SER A CA 1
ATOM 848 C C . SER A 1 110 ? 4.866 9.076 -4.425 1.00 56.00 110 SER A C 1
ATOM 850 O O . SER A 1 110 ? 5.935 9.037 -3.809 1.00 56.00 110 SER A O 1
ATOM 852 N N . MET A 1 111 ? 3.942 8.120 -4.264 1.00 62.22 111 MET A N 1
ATOM 853 C CA . MET A 1 111 ? 4.168 6.935 -3.419 1.00 62.22 111 MET A CA 1
ATOM 854 C C . MET A 1 111 ? 5.128 5.913 -4.051 1.00 62.22 111 MET A C 1
ATOM 856 O O . MET A 1 111 ? 5.464 4.908 -3.409 1.00 62.22 111 MET A O 1
ATOM 860 N N . VAL A 1 112 ? 5.522 6.135 -5.307 1.00 70.06 112 VAL A N 1
ATOM 861 C CA . VAL A 1 112 ? 6.250 5.196 -6.156 1.00 70.06 112 VAL A CA 1
ATOM 862 C C . VAL A 1 112 ? 7.185 5.926 -7.128 1.00 70.06 112 VAL A C 1
ATOM 864 O O . VAL A 1 112 ? 6.923 7.061 -7.495 1.00 70.06 112 VAL A O 1
ATOM 867 N N . ASN A 1 113 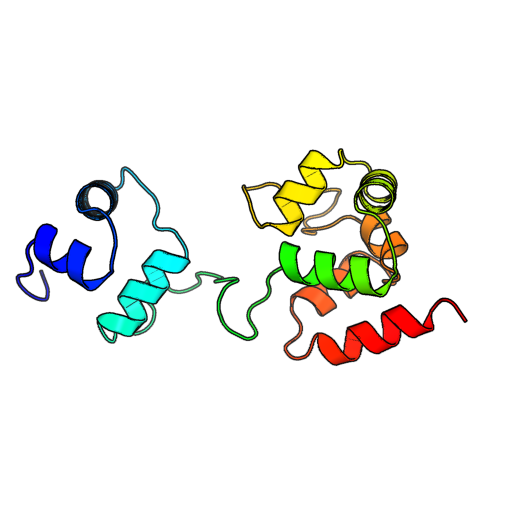? 8.262 5.273 -7.579 1.00 78.19 113 ASN A N 1
ATOM 868 C CA . ASN A 1 113 ? 9.231 5.886 -8.498 1.00 78.19 113 ASN A CA 1
ATOM 869 C C . ASN A 1 113 ? 9.062 5.447 -9.964 1.00 78.19 113 ASN A C 1
ATOM 871 O O . ASN A 1 113 ? 8.559 4.354 -10.248 1.00 78.19 113 ASN A O 1
ATOM 875 N N . ASP A 1 114 ? 9.543 6.281 -10.892 1.00 82.38 114 ASP A N 1
ATOM 876 C CA . ASP A 1 114 ? 9.442 6.047 -12.340 1.00 82.38 114 ASP A CA 1
ATOM 877 C C . ASP A 1 114 ? 10.212 4.813 -12.821 1.00 82.38 114 ASP A C 1
ATOM 879 O O . ASP A 1 114 ? 9.751 4.112 -13.721 1.00 82.38 114 ASP A O 1
ATOM 883 N N . GLY A 1 115 ? 11.355 4.494 -12.203 1.00 83.31 115 GLY A N 1
ATOM 884 C CA . GLY A 1 115 ? 12.123 3.290 -12.541 1.00 83.31 115 GLY A CA 1
ATOM 885 C C . GLY A 1 115 ? 11.318 2.011 -12.299 1.00 83.31 115 GLY A C 1
ATOM 886 O O . GLY A 1 115 ? 11.317 1.088 -13.117 1.00 83.31 115 GLY A O 1
ATOM 887 N N . TYR A 1 116 ? 10.553 1.984 -11.208 1.00 85.75 116 TYR A N 1
ATOM 888 C CA . TYR A 1 116 ? 9.645 0.894 -10.900 1.00 85.75 116 TYR A CA 1
ATOM 889 C C . TYR A 1 116 ? 8.434 0.881 -11.835 1.00 85.75 116 TYR A C 1
ATOM 891 O O . TYR A 1 116 ? 8.067 -0.181 -12.339 1.00 85.75 116 TYR A O 1
ATOM 899 N N . ALA A 1 117 ? 7.850 2.048 -12.116 1.00 88.31 117 ALA A N 1
ATOM 900 C CA . ALA A 1 117 ? 6.722 2.173 -13.034 1.00 88.31 117 ALA A CA 1
ATOM 901 C C . ALA A 1 117 ? 7.061 1.650 -14.438 1.00 88.31 117 ALA A C 1
ATOM 903 O O . ALA A 1 117 ? 6.346 0.796 -14.967 1.00 88.31 117 ALA A O 1
ATOM 904 N N . ALA A 1 118 ? 8.199 2.075 -14.989 1.00 87.56 118 ALA A N 1
ATOM 905 C CA . ALA A 1 118 ? 8.684 1.635 -16.291 1.00 87.56 118 ALA A CA 1
ATOM 906 C C . ALA A 1 118 ? 8.933 0.119 -16.328 1.00 87.56 118 ALA A C 1
ATOM 908 O O . ALA A 1 118 ? 8.512 -0.555 -17.268 1.00 87.56 118 ALA A O 1
ATOM 909 N N . ALA A 1 119 ? 9.546 -0.450 -15.283 1.00 86.50 119 ALA A N 1
ATOM 910 C CA . ALA A 1 119 ? 9.765 -1.895 -15.196 1.00 86.50 119 ALA A CA 1
ATOM 911 C C . ALA A 1 119 ? 8.448 -2.681 -15.231 1.00 86.50 119 ALA A C 1
ATOM 913 O O . ALA A 1 119 ? 8.348 -3.726 -15.874 1.00 86.50 119 ALA A O 1
ATOM 914 N N . LEU A 1 120 ? 7.415 -2.162 -14.571 1.00 87.19 120 LEU A N 1
ATOM 915 C CA . LEU A 1 120 ? 6.092 -2.771 -14.569 1.00 87.19 120 LEU A CA 1
ATOM 916 C C . LEU A 1 120 ? 5.284 -2.508 -15.851 1.00 87.19 120 LEU A C 1
ATOM 918 O O . LEU A 1 120 ? 4.207 -3.082 -15.995 1.00 87.19 120 LEU A O 1
ATOM 922 N N . GLY A 1 121 ? 5.805 -1.723 -16.799 1.00 87.88 121 GLY A N 1
ATOM 923 C CA . GLY A 1 121 ? 5.145 -1.409 -18.068 1.00 87.88 121 GLY A CA 1
ATOM 924 C C . GLY A 1 121 ? 4.136 -0.259 -17.991 1.00 87.88 121 GLY A C 1
ATOM 925 O O . GLY A 1 121 ? 3.259 -0.168 -18.849 1.00 87.88 121 GLY A O 1
ATOM 926 N N . PHE A 1 122 ? 4.227 0.595 -16.970 1.00 89.25 122 PHE A N 1
ATOM 927 C CA . PHE A 1 122 ? 3.480 1.853 -16.902 1.00 89.25 122 PHE A CA 1
ATOM 928 C C . PHE A 1 122 ? 4.246 2.973 -17.606 1.00 89.25 122 PHE A C 1
ATOM 930 O O . PHE A 1 122 ? 5.473 2.935 -17.703 1.00 89.25 122 PHE A O 1
ATOM 937 N N . ALA A 1 123 ? 3.523 3.996 -18.063 1.00 87.44 123 ALA A N 1
ATOM 938 C CA . ALA A 1 123 ? 4.131 5.165 -18.703 1.00 87.44 123 ALA A CA 1
ATOM 939 C C . ALA A 1 123 ? 4.973 6.017 -17.729 1.00 87.44 123 ALA A C 1
ATOM 941 O O . ALA A 1 123 ? 5.858 6.749 -18.162 1.00 87.44 123 ALA A O 1
ATOM 942 N N . GLY A 1 124 ? 4.696 5.914 -16.426 1.00 86.19 124 GLY A N 1
ATOM 943 C CA . GLY A 1 124 ? 5.386 6.619 -15.346 1.00 86.19 124 GLY A CA 1
ATOM 944 C C . GLY A 1 124 ? 4.671 6.419 -14.007 1.00 86.19 124 GLY A C 1
ATOM 945 O O . GLY A 1 124 ? 3.653 5.721 -13.938 1.00 86.19 124 GLY A O 1
ATOM 946 N N . ALA A 1 125 ? 5.188 7.034 -12.944 1.00 83.81 125 ALA A N 1
ATOM 947 C CA . ALA A 1 125 ? 4.665 6.917 -11.582 1.00 83.81 125 ALA A CA 1
ATOM 948 C C . ALA A 1 125 ? 3.175 7.288 -11.480 1.00 83.81 125 ALA A C 1
ATOM 950 O O . ALA A 1 125 ? 2.416 6.596 -10.804 1.00 83.81 125 ALA A O 1
ATOM 951 N N . HIS A 1 126 ? 2.728 8.303 -12.225 1.00 82.56 126 HIS A N 1
ATOM 952 C CA . HIS A 1 126 ? 1.327 8.731 -12.238 1.00 82.56 126 HIS A CA 1
ATOM 953 C C . HIS A 1 126 ? 0.368 7.682 -12.838 1.00 82.56 126 HIS A C 1
ATOM 955 O O . HIS A 1 126 ? -0.636 7.341 -12.220 1.00 82.56 126 HIS A O 1
ATOM 961 N N . ASP A 1 127 ? 0.699 7.099 -13.998 1.00 85.12 127 ASP A N 1
ATOM 962 C CA . ASP A 1 127 ? -0.088 6.014 -14.627 1.00 85.12 127 ASP A CA 1
ATOM 963 C C . ASP A 1 127 ? -0.135 4.773 -13.712 1.00 85.12 127 ASP A C 1
ATOM 965 O O . ASP A 1 127 ? -1.143 4.071 -13.611 1.00 85.12 127 ASP A O 1
ATOM 969 N N . MET A 1 128 ? 0.939 4.540 -12.957 1.00 85.75 128 MET A N 1
ATOM 970 C CA . MET A 1 128 ? 0.983 3.491 -11.945 1.00 85.75 128 MET A CA 1
ATOM 971 C C . MET A 1 128 ? 0.125 3.805 -10.704 1.00 85.75 128 MET A C 1
ATOM 973 O O . MET A 1 128 ? -0.507 2.901 -10.145 1.00 85.75 128 MET A O 1
ATOM 977 N N . GLU A 1 129 ? 0.064 5.063 -10.269 1.00 81.88 129 GLU A N 1
ATOM 978 C CA . GLU A 1 129 ? -0.837 5.519 -9.206 1.00 81.88 129 GLU A CA 1
ATOM 979 C C . GLU A 1 129 ? -2.304 5.378 -9.612 1.00 81.88 129 GLU A C 1
ATOM 981 O O . GLU A 1 129 ? -3.095 4.836 -8.839 1.00 81.88 129 GLU A O 1
ATOM 986 N N . GLU A 1 130 ? -2.671 5.770 -10.834 1.00 83.50 130 GLU A N 1
ATOM 987 C CA . GLU A 1 130 ? -4.028 5.590 -11.361 1.00 83.50 130 GLU A CA 1
ATOM 988 C C . GLU A 1 130 ? -4.452 4.117 -11.349 1.00 83.50 130 GLU A C 1
ATOM 990 O O . GLU A 1 130 ? -5.549 3.784 -10.889 1.00 83.50 130 GLU A O 1
ATOM 995 N N . TYR A 1 131 ? -3.563 3.205 -11.754 1.00 83.38 131 TYR A N 1
ATOM 996 C CA . TYR A 1 131 ? -3.790 1.767 -11.614 1.00 83.38 131 TYR A CA 1
ATOM 997 C C . TYR A 1 131 ? -4.066 1.364 -10.157 1.00 83.38 131 TYR A C 1
ATOM 999 O O . TYR A 1 131 ? -5.035 0.641 -9.869 1.00 83.38 131 TYR A O 1
ATOM 1007 N N . CYS A 1 132 ? -3.236 1.845 -9.227 1.00 78.19 132 CYS A N 1
ATOM 1008 C CA . CYS A 1 132 ? -3.368 1.553 -7.802 1.00 78.19 132 CYS A CA 1
ATOM 1009 C C . CYS A 1 132 ? -4.668 2.104 -7.212 1.00 78.19 132 CYS A C 1
ATOM 1011 O O . CYS A 1 132 ? -5.251 1.454 -6.348 1.00 78.19 132 CYS A O 1
ATOM 1013 N N . LEU A 1 133 ? -5.150 3.244 -7.706 1.00 76.81 133 LEU A N 1
ATOM 1014 C CA . LEU A 1 133 ? -6.378 3.909 -7.270 1.00 76.81 133 LEU A CA 1
ATOM 1015 C C . LEU A 1 133 ? -7.638 3.424 -8.011 1.00 76.81 133 LEU A C 1
ATOM 1017 O O . LEU A 1 133 ? -8.750 3.671 -7.550 1.00 76.81 133 LEU A O 1
ATOM 1021 N N . SER A 1 134 ? -7.496 2.718 -9.136 1.00 73.88 134 SER A N 1
ATOM 1022 C CA . SER A 1 134 ? -8.624 2.354 -10.001 1.00 73.88 134 SER A CA 1
ATOM 1023 C C . SER A 1 134 ? -9.655 1.437 -9.323 1.00 73.88 134 SER A C 1
ATOM 1025 O O . SER A 1 134 ? -9.319 0.535 -8.552 1.00 73.88 134 SER A O 1
ATOM 1027 N N . ALA A 1 135 ? -10.931 1.590 -9.679 1.00 66.75 135 ALA A N 1
ATOM 1028 C CA . ALA A 1 135 ? -11.987 0.673 -9.238 1.00 66.75 135 ALA A CA 1
ATOM 1029 C C . ALA A 1 135 ? -11.947 -0.687 -9.970 1.00 66.75 135 ALA A C 1
ATOM 1031 O O . ALA A 1 135 ? -12.578 -1.649 -9.540 1.00 66.75 135 ALA A O 1
ATOM 1032 N N . SER A 1 136 ? -11.233 -0.778 -11.100 1.00 69.62 136 SER A N 1
ATOM 1033 C CA . SER A 1 136 ? -11.212 -1.953 -11.987 1.00 69.62 136 SER A CA 1
ATOM 1034 C C . SER A 1 136 ? -9.791 -2.317 -12.454 1.00 69.62 136 SER A C 1
ATOM 1036 O O . SER A 1 136 ? -9.495 -2.268 -13.649 1.00 69.62 136 SER A O 1
ATOM 1038 N N . PRO A 1 137 ? -8.902 -2.752 -11.540 1.00 65.88 137 PRO A N 1
ATOM 1039 C CA . PRO A 1 137 ? -7.499 -3.046 -11.854 1.00 65.88 137 PRO A CA 1
ATOM 1040 C C . PRO A 1 137 ? -7.309 -4.210 -12.841 1.00 65.88 137 PRO A C 1
ATOM 1042 O O . PRO A 1 137 ? -6.274 -4.307 -13.490 1.00 65.88 137 PRO A O 1
ATOM 1045 N N . ARG A 1 138 ? -8.304 -5.092 -13.010 1.00 67.75 138 ARG A N 1
ATOM 1046 C CA . ARG A 1 138 ? -8.222 -6.211 -13.968 1.00 67.75 138 ARG A CA 1
ATOM 1047 C C . ARG A 1 138 ? -8.056 -5.748 -15.418 1.00 67.75 138 ARG A C 1
ATOM 1049 O O . ARG A 1 138 ? -7.261 -6.347 -16.129 1.00 67.75 138 ARG A O 1
ATOM 1056 N N . LEU A 1 139 ? -8.733 -4.668 -15.818 1.00 71.88 139 LEU A N 1
ATOM 1057 C CA . LEU A 1 139 ? -8.649 -4.122 -17.181 1.00 71.88 139 LEU A CA 1
ATOM 1058 C C . LEU A 1 139 ? -7.240 -3.612 -17.515 1.00 71.88 139 LEU A C 1
ATOM 1060 O O . LEU A 1 139 ? -6.800 -3.666 -18.658 1.00 71.88 139 LEU A O 1
ATOM 1064 N N . TRP A 1 140 ? -6.508 -3.163 -16.497 1.00 78.50 140 TRP A N 1
ATOM 1065 C CA . TRP A 1 140 ? -5.132 -2.703 -16.638 1.00 78.50 140 TRP A CA 1
ATOM 1066 C C . TRP A 1 140 ? -4.152 -3.862 -16.808 1.00 78.50 140 TRP A C 1
ATOM 1068 O O . TRP A 1 140 ? -3.212 -3.764 -17.590 1.00 78.50 140 TRP A O 1
ATOM 1078 N N . LEU A 1 141 ? -4.375 -4.984 -16.117 1.00 74.44 141 LEU A N 1
ATOM 1079 C CA . LEU A 1 141 ? -3.486 -6.146 -16.205 1.00 74.44 141 LEU A CA 1
ATOM 1080 C C . LEU A 1 141 ? -3.429 -6.734 -17.621 1.00 74.44 141 LEU A C 1
ATOM 1082 O O . LEU A 1 141 ? -2.385 -7.247 -18.013 1.00 74.44 141 LEU A O 1
ATOM 1086 N N . ASP A 1 142 ? -4.510 -6.641 -18.395 1.00 75.75 142 ASP A N 1
ATOM 1087 C CA . ASP A 1 142 ? -4.523 -7.105 -19.785 1.00 75.75 142 ASP A CA 1
ATOM 1088 C C . ASP A 1 142 ? -3.668 -6.205 -20.694 1.00 75.75 142 ASP A C 1
ATOM 1090 O O . ASP A 1 142 ? -2.921 -6.717 -21.530 1.00 75.75 142 ASP A O 1
ATOM 1094 N N . ARG A 1 143 ? -3.666 -4.884 -20.452 1.00 78.06 143 ARG A N 1
ATOM 1095 C CA . ARG A 1 143 ? -2.749 -3.922 -21.096 1.00 78.06 143 ARG A CA 1
ATOM 1096 C C . ARG A 1 143 ? -1.287 -4.254 -20.786 1.00 78.06 143 ARG A C 1
ATOM 1098 O O . ARG A 1 143 ? -0.465 -4.314 -21.694 1.00 78.06 143 ARG A O 1
ATOM 1105 N N . LEU A 1 144 ? -0.969 -4.518 -19.517 1.00 76.62 144 LEU A N 1
ATOM 1106 C CA . LEU A 1 144 ? 0.404 -4.801 -19.075 1.00 76.62 144 LEU A CA 1
ATOM 1107 C C . LEU A 1 144 ? 0.957 -6.125 -19.624 1.00 76.62 144 LEU A C 1
ATOM 1109 O O . LEU A 1 144 ? 2.159 -6.243 -19.841 1.00 76.62 144 LEU A O 1
ATOM 1113 N N . LYS A 1 145 ? 0.095 -7.117 -19.874 1.00 74.38 145 LYS A N 1
ATOM 1114 C CA . LYS A 1 145 ? 0.484 -8.384 -20.519 1.00 74.38 145 LYS A CA 1
ATOM 1115 C C . LYS A 1 145 ? 0.741 -8.239 -22.021 1.00 74.38 145 LYS A C 1
ATOM 1117 O O . LYS A 1 145 ? 1.472 -9.047 -22.583 1.00 74.38 145 LYS A O 1
ATOM 1122 N N . ALA A 1 146 ? 0.112 -7.263 -22.675 1.00 63.06 146 ALA A N 1
ATOM 1123 C CA . ALA A 1 146 ? 0.192 -7.076 -24.122 1.00 63.06 146 ALA A CA 1
ATOM 1124 C C . ALA A 1 146 ? 1.437 -6.294 -24.580 1.00 63.06 146 ALA A C 1
ATOM 1126 O O . ALA A 1 146 ? 1.779 -6.363 -25.755 1.00 63.06 146 ALA A O 1
ATOM 1127 N N . ALA A 1 147 ? 2.120 -5.586 -23.674 1.00 58.91 147 ALA A N 1
ATOM 1128 C CA . ALA A 1 147 ? 3.249 -4.705 -23.991 1.00 58.91 147 ALA A CA 1
ATOM 1129 C C . ALA A 1 147 ? 4.562 -5.424 -24.393 1.00 58.91 147 ALA A C 1
ATOM 1131 O O . ALA A 1 147 ? 5.513 -4.753 -24.776 1.00 58.91 147 ALA A O 1
ATOM 1132 N N . ASP A 1 148 ? 4.609 -6.762 -24.336 1.00 50.53 148 ASP A N 1
ATOM 1133 C CA . ASP A 1 148 ? 5.768 -7.597 -24.714 1.00 50.53 148 ASP A CA 1
ATOM 1134 C C . ASP A 1 148 ? 5.564 -8.364 -26.048 1.00 50.53 148 ASP A C 1
ATOM 1136 O O . ASP A 1 148 ? 6.229 -9.375 -26.287 1.00 50.53 148 ASP A O 1
ATOM 1140 N N . ARG A 1 149 ? 4.630 -7.939 -26.914 1.00 44.22 149 ARG A N 1
ATOM 1141 C CA . ARG A 1 149 ? 4.445 -8.515 -28.264 1.00 44.22 149 ARG A CA 1
ATOM 1142 C C . ARG A 1 149 ? 4.937 -7.606 -29.377 1.00 44.22 149 ARG A C 1
ATOM 1144 O O . ARG A 1 149 ? 4.616 -6.401 -29.327 1.00 44.22 149 ARG A O 1
#

pLDDT: mean 74.23, std 14.13, range [37.34, 91.44]

Radius of gyration: 18.97 Å; chains: 1; bounding box: 40×27×58 Å

Sequence (149 aa):
MARGWSQERLARYVQVDRRTILRLEQGSHRPTSHLVHALEERLALVQLVPGWRDPALPGAPSFGPRLRLARLARGLTQVAAAHAAGVSPATLSRFERELGDTAMIVDDGSMVNDGYAAALGFAGAHDMEEYCLSASPRLWLDRLKAADR

Secondary structure (DSSP, 8-state):
--S---HHHHHHHTTS-HHHHHHHHTTSSPPPHHHHHHHHHHHT-S-SSTT---TTSTTS--HHHHHHHHHHHTT--HHHHHHHTTS-HHHHHHHHTT-SS-----STT-SS-HHHHHHTT-SSHHHHHHHHH-S-HHHHHHHHHHTT-

Foldseek 3Di:
DPPPDDLVRVCVQLVHDSVVSVCVVVVVDDDDLSSQVSCCVSVVNDCPDPPDQRPPPLQGQQLLCLLVLLCVLLVHDLCRLCVLLVHHSVLSVCSNVVNDPSQSDDDDPQSGFQSNCVSSPHPGSVSSVCLSNDSCVVVVSVVSNPPVD